Protein AF-X1UKQ1-F1 (afdb_monomer_lite)

Radius of gyration: 15.4 Å; chains: 1; bounding box: 38×21×33 Å

Organism: NCBI:txid412755

Structure (mmCIF, N/CA/C/O backbone):
data_AF-X1UKQ1-F1
#
_entry.id   AF-X1UKQ1-F1
#
loop_
_atom_site.group_PDB
_atom_site.id
_atom_site.type_symbol
_atom_site.label_atom_id
_atom_site.label_alt_id
_atom_site.label_comp_id
_atom_site.label_asym_id
_atom_site.label_entity_id
_atom_site.label_seq_id
_atom_site.pdbx_PDB_ins_code
_atom_site.Cartn_x
_atom_site.Cartn_y
_atom_site.Cartn_z
_atom_site.occupancy
_atom_site.B_iso_or_equiv
_atom_site.auth_seq_id
_atom_site.auth_comp_id
_atom_site.auth_asym_id
_atom_site.auth_atom_id
_atom_site.pdbx_PDB_model_num
ATOM 1 N N . GLY A 1 1 ? 21.579 4.018 -1.109 1.00 50.59 1 GLY A N 1
ATOM 2 C CA . GLY A 1 1 ? 20.730 3.866 0.090 1.00 50.59 1 GLY A CA 1
ATOM 3 C C . GLY A 1 1 ? 19.326 3.507 -0.343 1.00 50.59 1 GLY A C 1
ATOM 4 O O . GLY A 1 1 ? 18.986 3.796 -1.485 1.00 50.59 1 GLY A O 1
ATOM 5 N N . ALA A 1 2 ? 18.535 2.865 0.516 1.00 64.31 2 ALA A N 1
ATOM 6 C CA . ALA A 1 2 ? 17.119 2.643 0.229 1.00 64.31 2 ALA A CA 1
ATOM 7 C C . ALA A 1 2 ? 16.385 3.994 0.240 1.00 64.31 2 ALA A C 1
ATOM 9 O O . ALA A 1 2 ? 16.560 4.782 1.168 1.00 64.31 2 ALA A O 1
ATOM 10 N N . LEU A 1 3 ? 15.617 4.281 -0.810 1.00 68.88 3 LEU A N 1
ATOM 11 C CA . LEU A 1 3 ? 14.764 5.463 -0.859 1.00 68.88 3 LEU A CA 1
ATOM 12 C C . LEU A 1 3 ? 13.458 5.129 -0.134 1.00 68.88 3 LEU A C 1
ATOM 14 O O . LEU A 1 3 ? 12.666 4.337 -0.637 1.00 68.88 3 LEU A O 1
ATOM 18 N N . ILE A 1 4 ? 13.257 5.715 1.044 1.00 80.12 4 ILE A N 1
ATOM 19 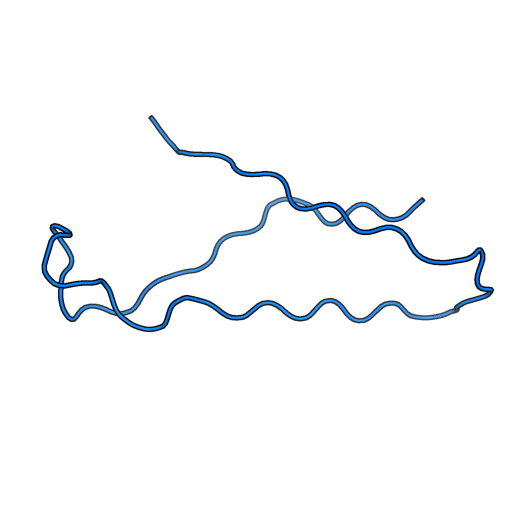C CA . ILE A 1 4 ? 11.998 5.624 1.789 1.00 80.12 4 ILE A CA 1
ATOM 20 C C . ILE A 1 4 ? 11.156 6.842 1.418 1.00 80.12 4 ILE A C 1
ATOM 22 O O . ILE A 1 4 ? 11.666 7.964 1.372 1.00 80.12 4 ILE A O 1
ATOM 26 N N . LYS A 1 5 ? 9.878 6.618 1.110 1.00 84.62 5 LYS A N 1
ATOM 27 C CA . LYS A 1 5 ? 8.936 7.683 0.771 1.00 84.62 5 LYS A CA 1
ATOM 28 C C . LYS A 1 5 ? 7.628 7.484 1.519 1.00 84.62 5 LYS A C 1
ATOM 30 O O . LYS A 1 5 ? 6.971 6.463 1.345 1.00 84.62 5 LYS A O 1
ATOM 35 N N . GLU A 1 6 ? 7.248 8.496 2.283 1.00 90.56 6 GLU A N 1
ATOM 36 C CA . GLU A 1 6 ? 5.989 8.531 3.020 1.00 90.56 6 GLU A CA 1
ATOM 37 C C . GLU A 1 6 ? 4.842 9.042 2.136 1.00 90.56 6 GLU A C 1
ATOM 39 O O . GLU A 1 6 ? 5.030 9.901 1.264 1.00 90.56 6 GLU A O 1
ATOM 44 N N . PHE A 1 7 ? 3.643 8.503 2.365 1.00 90.12 7 PHE A N 1
ATOM 45 C CA . PHE A 1 7 ? 2.412 8.908 1.691 1.00 90.12 7 PHE A CA 1
ATOM 46 C C . PHE A 1 7 ? 1.317 9.161 2.727 1.00 90.12 7 PHE A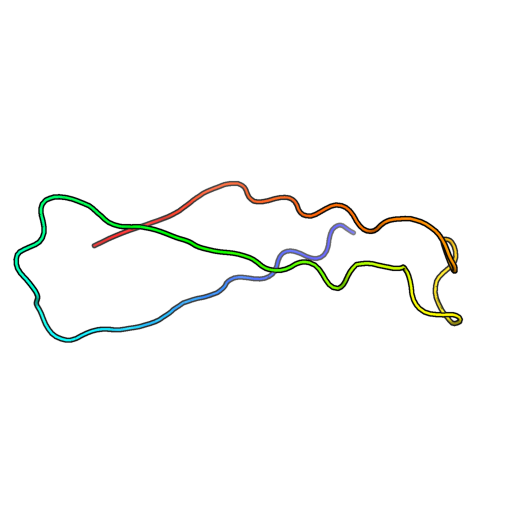 C 1
ATOM 48 O O . PHE A 1 7 ? 0.897 8.238 3.419 1.00 90.12 7 PHE A O 1
ATOM 55 N N . THR A 1 8 ? 0.809 10.394 2.773 1.00 93.75 8 THR A N 1
ATOM 56 C CA . THR A 1 8 ? -0.231 10.809 3.726 1.00 93.75 8 THR A CA 1
ATOM 57 C C . THR A 1 8 ? -1.441 11.364 2.989 1.00 93.75 8 THR A C 1
ATOM 59 O O . THR A 1 8 ? -1.311 12.065 1.982 1.00 93.75 8 THR A O 1
ATOM 62 N N . THR A 1 9 ? -2.636 11.066 3.495 1.00 93.56 9 THR A N 1
ATOM 63 C CA . THR A 1 9 ? -3.888 11.657 3.021 1.00 93.56 9 THR A CA 1
ATOM 64 C C . THR A 1 9 ? -4.794 11.965 4.205 1.00 93.56 9 THR A C 1
ATOM 66 O O . THR A 1 9 ? -4.813 11.216 5.177 1.00 93.56 9 THR A O 1
ATOM 69 N N . ASN A 1 10 ? -5.534 13.069 4.116 1.00 94.69 10 ASN A N 1
ATOM 70 C CA . ASN A 1 10 ? -6.484 13.486 5.137 1.00 94.69 10 ASN A CA 1
ATOM 71 C C . ASN A 1 10 ? -7.904 13.318 4.604 1.00 94.69 10 ASN A C 1
ATOM 73 O O . ASN A 1 10 ? -8.190 13.613 3.442 1.00 94.69 10 ASN A O 1
ATOM 77 N N . PHE A 1 11 ? -8.798 12.886 5.478 1.00 91.94 11 PHE A N 1
ATOM 78 C CA . PHE A 1 11 ? -10.227 12.779 5.228 1.00 91.94 11 PHE A CA 1
ATOM 79 C C . PHE A 1 11 ? -10.971 13.465 6.370 1.00 91.94 11 PHE A C 1
ATOM 81 O O . PHE A 1 11 ? -10.441 13.632 7.468 1.00 91.94 11 PHE A O 1
ATOM 88 N N . ASN A 1 12 ? -12.208 13.883 6.110 1.00 96.00 12 ASN A N 1
ATOM 89 C CA . ASN A 1 12 ? -13.067 14.380 7.178 1.00 96.00 12 ASN A CA 1
ATOM 90 C C . ASN A 1 12 ? -13.241 13.289 8.237 1.00 96.00 12 ASN A C 1
ATOM 92 O O . ASN A 1 12 ? -13.272 12.100 7.905 1.00 96.00 12 ASN A O 1
ATOM 96 N N . LYS A 1 13 ? -13.397 13.694 9.502 1.00 95.38 13 LYS A N 1
ATOM 97 C CA . LYS A 1 13 ? -13.672 12.760 10.596 1.00 95.38 13 LYS A CA 1
ATOM 98 C C . LYS A 1 13 ? -14.864 11.879 10.220 1.00 95.38 13 LYS A C 1
ATOM 100 O O . LYS A 1 13 ? -15.955 12.386 9.970 1.00 95.38 13 LYS A O 1
ATOM 105 N N . THR A 1 14 ? -14.618 10.579 10.134 1.00 95.38 14 THR A N 1
ATOM 106 C CA . THR A 1 14 ? -15.573 9.599 9.620 1.00 95.38 14 THR A CA 1
ATOM 107 C C . THR A 1 14 ? -15.593 8.413 10.565 1.00 95.38 14 THR A C 1
ATOM 109 O O . THR A 1 14 ? -14.554 7.796 10.794 1.00 95.38 14 THR A O 1
ATOM 112 N N . ASP A 1 15 ? -16.769 8.070 11.081 1.00 96.25 15 ASP A N 1
ATOM 113 C CA . ASP A 1 15 ? -16.940 6.847 11.857 1.00 96.25 15 ASP A CA 1
ATOM 114 C C . ASP A 1 15 ? -16.897 5.648 10.902 1.00 96.25 15 ASP A C 1
ATOM 116 O O . ASP A 1 15 ? -17.776 5.468 10.055 1.00 96.25 15 ASP A O 1
ATOM 120 N N . ALA A 1 16 ? -15.849 4.833 11.006 1.00 95.25 16 ALA A N 1
ATOM 121 C CA . ALA A 1 16 ? -15.627 3.694 10.125 1.00 95.25 16 ALA A CA 1
ATOM 122 C C . ALA A 1 16 ? -15.195 2.455 10.913 1.00 95.25 16 ALA A C 1
ATOM 124 O O . ALA A 1 16 ? -14.365 2.520 11.814 1.00 95.25 16 ALA A O 1
ATOM 125 N N . ARG A 1 17 ? -15.733 1.292 10.527 1.00 96.12 17 ARG A N 1
ATOM 126 C CA . ARG A 1 17 ? -15.306 -0.018 11.050 1.00 96.12 17 ARG A CA 1
ATOM 127 C C . ARG A 1 17 ? -14.161 -0.633 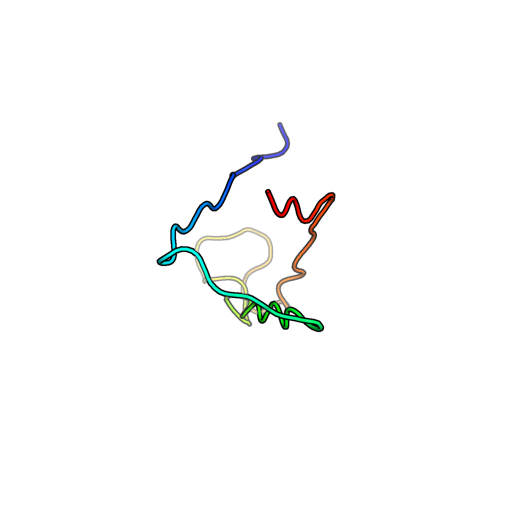10.242 1.00 96.12 17 ARG A C 1
ATOM 129 O O 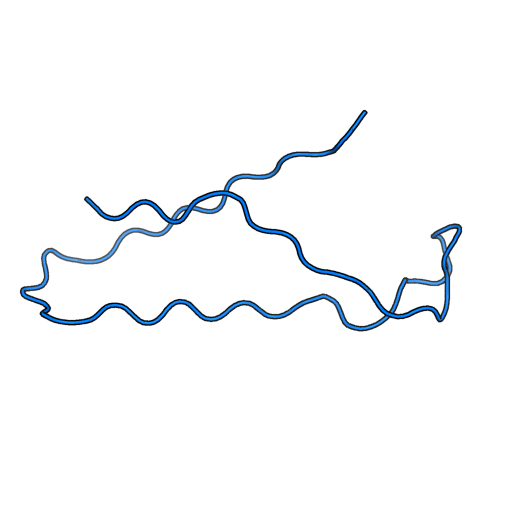. ARG A 1 17 ? -13.428 -1.472 10.754 1.00 96.12 17 ARG A O 1
ATOM 136 N N . TYR A 1 18 ? -14.033 -0.249 8.973 1.00 96.50 18 TYR A N 1
ATOM 137 C CA . TYR A 1 18 ? -13.076 -0.834 8.041 1.00 96.50 18 TYR A CA 1
ATOM 138 C C . TYR A 1 18 ? -12.431 0.245 7.183 1.00 96.50 18 TYR A C 1
ATOM 140 O O . TYR A 1 18 ? -13.118 1.127 6.668 1.00 96.50 18 TYR A O 1
ATOM 148 N N . VAL A 1 19 ? -11.125 0.109 6.964 1.00 94.25 19 VAL A N 1
ATOM 149 C CA . VAL A 1 19 ? -10.346 0.954 6.056 1.00 94.25 19 VAL A CA 1
ATOM 150 C C . VAL A 1 19 ? -9.718 0.060 4.994 1.00 94.25 19 VAL A C 1
ATOM 152 O O . VAL A 1 19 ? -9.039 -0.914 5.314 1.00 94.25 19 VAL A O 1
ATOM 155 N N . ARG A 1 20 ? -9.960 0.369 3.714 1.00 95.06 20 ARG A N 1
ATOM 156 C CA . ARG A 1 20 ? -9.324 -0.331 2.590 1.00 95.06 20 ARG A CA 1
ATOM 157 C C . ARG A 1 20 ? -8.266 0.555 1.953 1.00 95.06 20 ARG A C 1
ATOM 159 O O . ARG A 1 20 ? -8.603 1.526 1.283 1.00 95.06 20 ARG A O 1
ATOM 166 N N . VAL A 1 21 ? -7.012 0.137 2.059 1.00 93.75 21 VAL A N 1
ATOM 167 C CA . VAL A 1 21 ? -5.887 0.758 1.355 1.00 93.75 21 VAL A CA 1
ATOM 168 C C . VAL A 1 21 ? -5.643 0.015 0.042 1.00 93.75 21 VAL A C 1
ATOM 170 O O . VAL A 1 21 ? -5.611 -1.215 0.005 1.00 93.75 21 VAL A O 1
ATOM 173 N N . LYS A 1 22 ? -5.515 0.756 -1.062 1.00 93.00 22 LYS A N 1
ATOM 174 C CA . LYS A 1 22 ? -5.158 0.219 -2.381 1.00 93.00 22 LYS A CA 1
ATOM 175 C C . LYS A 1 22 ? -3.909 0.916 -2.876 1.00 93.00 22 LYS A C 1
ATOM 177 O O . LYS A 1 22 ? -3.877 2.141 -2.921 1.00 93.00 22 LYS A O 1
ATOM 182 N N . VAL A 1 23 ? -2.942 0.135 -3.337 1.00 89.94 23 VAL A N 1
ATOM 183 C CA . VAL A 1 23 ? -1.715 0.661 -3.930 1.00 89.94 23 VAL A CA 1
ATOM 184 C C . VAL A 1 23 ? -1.555 0.093 -5.333 1.00 89.94 23 VAL A C 1
ATOM 186 O O . VAL A 1 23 ? -1.877 -1.068 -5.584 1.00 89.94 23 VAL A O 1
ATOM 189 N N . LYS A 1 24 ? -1.080 0.925 -6.261 1.00 89.62 24 LYS A N 1
ATOM 190 C CA . LYS A 1 24 ? -0.754 0.529 -7.630 1.00 89.62 24 LYS A CA 1
ATOM 191 C C . LYS A 1 24 ? 0.744 0.721 -7.841 1.00 89.62 24 LYS A C 1
ATOM 193 O O . LYS A 1 24 ? 1.239 1.833 -7.684 1.00 89.62 24 LYS A O 1
ATOM 198 N N . SER A 1 25 ? 1.457 -0.351 -8.189 1.00 88.81 25 SER A N 1
ATOM 199 C CA . SER A 1 25 ? 2.857 -0.235 -8.603 1.00 88.81 25 SER A CA 1
ATOM 200 C C . SER A 1 25 ? 2.949 0.362 -10.011 1.00 88.81 25 SER A C 1
ATOM 202 O O . SER A 1 25 ? 1.982 0.351 -10.777 1.00 88.81 25 SER A O 1
ATOM 204 N N . VAL A 1 26 ? 4.134 0.843 -10.383 1.00 87.00 26 VAL A N 1
ATOM 205 C CA . VAL A 1 26 ? 4.419 1.309 -11.754 1.00 87.00 26 VAL A CA 1
ATOM 206 C C . VAL A 1 26 ? 4.413 0.170 -12.790 1.00 87.00 26 VAL A C 1
ATOM 208 O O . VAL A 1 26 ? 4.490 0.418 -13.987 1.00 87.00 26 VAL A O 1
ATOM 211 N N . GLY A 1 27 ? 4.270 -1.082 -12.345 1.00 90.88 27 GLY A N 1
ATOM 212 C CA . GLY A 1 27 ? 4.147 -2.261 -13.195 1.00 90.88 27 GLY A CA 1
ATOM 213 C C . GLY A 1 27 ? 5.491 -2.762 -13.708 1.00 90.88 27 GLY A C 1
ATOM 214 O O . GLY A 1 27 ? 5.971 -3.800 -13.249 1.00 90.88 27 GLY A O 1
ATOM 215 N N . VAL A 1 28 ? 6.089 -2.028 -14.644 1.00 93.44 28 VAL A N 1
ATOM 216 C CA . VAL A 1 28 ? 7.322 -2.417 -15.344 1.00 93.44 28 VAL A CA 1
ATOM 217 C C . VAL A 1 28 ? 8.413 -1.383 -15.091 1.00 93.44 28 VAL A C 1
ATOM 219 O O . VAL A 1 28 ? 8.140 -0.184 -15.017 1.00 93.44 28 VAL A O 1
ATOM 222 N N . CYS A 1 29 ? 9.648 -1.852 -14.931 1.00 93.44 29 CYS A N 1
ATOM 223 C CA . CYS A 1 29 ? 10.804 -0.979 -14.789 1.00 93.44 29 CYS A CA 1
ATOM 224 C C . CYS A 1 29 ? 10.998 -0.159 -16.075 1.00 93.44 29 CYS A C 1
ATOM 226 O O . CYS A 1 29 ? 11.062 -0.756 -17.153 1.00 93.44 29 CYS A O 1
ATOM 228 N N . PRO A 1 30 ? 11.135 1.171 -15.973 1.00 90.50 30 PRO A N 1
ATOM 229 C CA . PRO A 1 30 ? 11.354 2.028 -17.132 1.00 90.50 30 PRO A CA 1
ATOM 230 C C . PRO A 1 30 ? 12.741 1.805 -17.751 1.00 90.50 30 PRO A C 1
ATOM 232 O O . PRO A 1 30 ? 13.662 1.347 -17.074 1.00 90.50 30 PRO A O 1
ATOM 235 N N . ASP A 1 31 ? 12.898 2.193 -19.018 1.00 94.31 31 ASP A N 1
ATOM 236 C CA . ASP A 1 31 ? 14.086 1.902 -19.843 1.00 94.31 31 ASP A CA 1
ATOM 237 C C . ASP A 1 31 ? 15.401 2.467 -19.292 1.00 94.31 31 ASP A C 1
ATOM 239 O O . ASP A 1 31 ? 16.476 1.935 -19.550 1.00 94.31 31 ASP A O 1
ATOM 243 N N . TRP A 1 32 ? 15.328 3.542 -18.508 1.00 92.00 32 TRP A N 1
ATOM 244 C CA . TRP A 1 32 ? 16.496 4.166 -17.888 1.00 92.00 32 TRP A CA 1
ATOM 245 C C . TRP A 1 32 ? 16.977 3.442 -16.619 1.00 92.00 32 TRP A C 1
ATOM 247 O O . TRP A 1 32 ? 18.025 3.794 -16.077 1.00 92.00 32 TRP A O 1
ATOM 257 N N . HIS A 1 33 ? 16.227 2.461 -16.106 1.00 90.00 33 HIS A N 1
ATOM 258 C CA . HIS A 1 33 ? 16.562 1.732 -14.883 1.00 90.00 33 HIS A CA 1
ATOM 259 C C . HIS A 1 33 ? 17.333 0.442 -15.197 1.00 90.00 33 HIS A C 1
ATOM 261 O O . HIS A 1 33 ? 17.041 -0.253 -16.164 1.00 90.00 33 HIS A O 1
ATOM 267 N N . THR A 1 34 ? 18.270 0.045 -14.333 1.00 89.12 34 THR A N 1
ATOM 268 C CA . THR A 1 34 ? 19.101 -1.166 -14.517 1.00 89.12 34 THR A CA 1
ATOM 269 C C . THR A 1 34 ? 18.298 -2.467 -14.629 1.00 89.12 34 THR A C 1
ATOM 271 O O . THR A 1 34 ? 18.776 -3.443 -15.195 1.00 89.12 34 THR A O 1
ATOM 274 N N . GLY A 1 35 ? 17.071 -2.480 -14.105 1.00 89.75 35 GLY A N 1
ATOM 275 C CA . GLY A 1 35 ? 16.116 -3.586 -14.221 1.00 89.75 35 GLY A CA 1
ATOM 276 C C . GLY A 1 35 ? 15.064 -3.427 -15.325 1.00 89.75 35 GLY A C 1
ATOM 277 O O . GLY A 1 35 ? 13.995 -4.019 -15.177 1.00 89.75 35 GLY A O 1
ATOM 278 N N . ALA A 1 36 ? 15.301 -2.588 -16.345 1.00 95.25 36 ALA A N 1
ATOM 279 C CA . ALA A 1 36 ? 14.367 -2.268 -17.434 1.00 95.25 36 ALA A CA 1
ATOM 280 C C . ALA A 1 36 ? 13.640 -3.500 -18.004 1.00 95.25 36 ALA A C 1
ATOM 282 O O . ALA A 1 36 ? 14.226 -4.571 -18.171 1.00 95.25 36 ALA A O 1
ATOM 283 N N . GLY A 1 37 ? 12.337 -3.361 -18.264 1.00 93.44 37 GLY A N 1
ATOM 284 C CA . GLY A 1 37 ? 11.482 -4.455 -18.751 1.00 93.44 37 GLY A CA 1
ATOM 285 C C . GLY A 1 37 ? 11.104 -5.504 -17.693 1.00 93.44 37 GLY A C 1
ATOM 286 O O . GLY A 1 37 ? 10.185 -6.295 -17.907 1.00 93.44 37 GLY A O 1
ATOM 287 N N . GLY A 1 38 ? 11.755 -5.498 -16.526 1.00 93.12 38 GLY A N 1
ATOM 288 C CA . GLY A 1 38 ? 11.413 -6.348 -15.390 1.00 93.12 38 GLY A CA 1
ATOM 289 C C . GLY A 1 38 ? 10.160 -5.889 -14.638 1.00 93.12 38 GLY A C 1
ATOM 290 O O . GLY A 1 38 ? 9.735 -4.735 -14.724 1.00 93.12 38 GLY A O 1
ATOM 291 N N . LYS A 1 39 ? 9.573 -6.801 -13.852 1.00 91.50 39 LYS A N 1
ATOM 292 C CA . LYS A 1 39 ? 8.462 -6.476 -12.944 1.00 91.50 39 LYS A CA 1
ATOM 293 C C . LYS A 1 39 ? 8.949 -5.608 -11.787 1.00 91.50 39 LYS A C 1
ATOM 295 O O . LYS A 1 39 ? 9.987 -5.895 -11.191 1.00 91.50 39 LYS A O 1
ATOM 300 N N . VAL A 1 40 ? 8.151 -4.608 -11.422 1.00 91.12 40 VAL A N 1
ATOM 301 C CA . VAL A 1 40 ? 8.410 -3.772 -10.245 1.00 91.12 40 VAL A CA 1
ATOM 302 C C . VAL A 1 40 ? 7.687 -4.322 -9.026 1.00 91.12 40 VAL A C 1
ATOM 304 O O . VAL A 1 40 ? 6.470 -4.527 -9.038 1.00 91.12 40 VAL A O 1
ATOM 307 N N . TRP A 1 41 ? 8.452 -4.503 -7.955 1.00 87.81 41 TRP A N 1
ATOM 308 C CA . TRP A 1 41 ? 7.952 -4.885 -6.644 1.00 87.81 41 TRP A CA 1
ATOM 309 C C . TRP A 1 41 ? 7.599 -3.648 -5.827 1.00 87.81 41 TRP A C 1
ATOM 311 O O . TRP A 1 41 ? 8.299 -2.638 -5.874 1.00 87.81 41 TRP A O 1
ATOM 321 N N . LEU A 1 42 ? 6.507 -3.741 -5.076 1.00 88.88 42 LEU A N 1
ATOM 322 C CA . LEU A 1 42 ? 6.095 -2.717 -4.131 1.00 88.88 42 LEU A CA 1
ATOM 323 C C . LEU A 1 42 ? 6.258 -3.263 -2.720 1.00 88.88 42 LEU A C 1
ATOM 325 O O . LEU A 1 42 ? 5.753 -4.342 -2.418 1.00 88.88 42 LEU A O 1
ATOM 329 N N . PHE A 1 43 ? 6.941 -2.498 -1.880 1.00 89.56 43 PHE A N 1
ATOM 330 C CA . PHE A 1 43 ? 7.135 -2.804 -0.471 1.00 89.56 43 PHE A CA 1
ATOM 331 C C . PHE A 1 43 ? 6.505 -1.692 0.362 1.00 89.56 43 PHE A C 1
ATOM 333 O O . PHE A 1 43 ? 6.584 -0.520 -0.001 1.00 89.56 43 PHE A O 1
ATOM 340 N N . CYS A 1 44 ? 5.857 -2.085 1.451 1.00 91.69 44 CYS A N 1
ATOM 341 C CA . CYS A 1 44 ? 5.277 -1.203 2.452 1.00 91.69 44 CYS A CA 1
ATOM 342 C C . CYS A 1 44 ? 5.577 -1.830 3.810 1.00 91.69 44 CYS A C 1
ATOM 344 O O . CYS A 1 44 ? 5.456 -3.047 3.968 1.00 91.69 44 CYS A O 1
ATOM 346 N N . ASP A 1 45 ? 6.027 -1.003 4.735 1.00 92.38 45 ASP A N 1
ATOM 347 C CA . ASP A 1 45 ? 6.328 -1.347 6.115 1.00 92.38 45 ASP A CA 1
ATOM 348 C C . ASP A 1 45 ? 5.085 -1.196 6.995 1.00 92.38 45 ASP A C 1
ATOM 350 O O . ASP A 1 45 ? 4.618 -2.184 7.563 1.00 92.38 45 ASP A O 1
ATOM 354 N N . GLU A 1 46 ? 4.516 0.008 7.065 1.00 94.56 46 GLU A N 1
ATOM 355 C CA . GLU A 1 46 ? 3.457 0.338 8.011 1.00 94.56 46 GLU A CA 1
ATOM 356 C C . GLU A 1 46 ? 2.331 1.168 7.377 1.00 94.56 46 GLU A C 1
ATOM 358 O O . GLU A 1 46 ? 2.536 2.014 6.507 1.00 94.56 46 GLU A O 1
ATOM 363 N 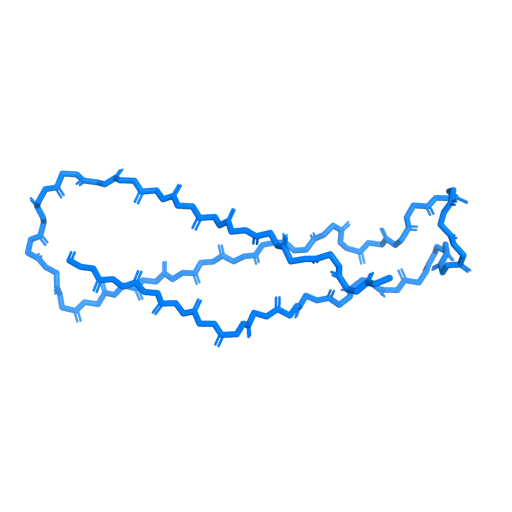N . ILE A 1 47 ? 1.103 0.909 7.835 1.00 94.62 47 ILE A N 1
ATOM 364 C CA . ILE A 1 47 ? -0.086 1.702 7.519 1.00 94.62 47 ILE A CA 1
ATOM 365 C C . ILE A 1 47 ? -0.598 2.280 8.834 1.00 94.62 47 ILE A C 1
ATOM 367 O O . ILE A 1 47 ? -1.092 1.541 9.685 1.00 94.62 47 ILE A O 1
ATOM 371 N N . GLN A 1 48 ? -0.509 3.599 8.976 1.00 94.94 48 GLN A N 1
ATOM 372 C CA . GLN A 1 48 ? -0.930 4.320 10.174 1.00 94.94 48 GLN A CA 1
ATOM 373 C C . GLN A 1 48 ? -2.278 5.015 9.932 1.00 94.94 48 GLN A C 1
ATOM 375 O O . GLN A 1 48 ? -2.475 5.671 8.908 1.00 94.94 48 GLN A O 1
ATOM 380 N N . ILE A 1 49 ? -3.222 4.842 10.861 1.00 93.31 49 ILE A N 1
ATOM 381 C CA . ILE A 1 49 ? -4.561 5.451 10.838 1.00 93.31 49 ILE A CA 1
ATOM 382 C C . ILE A 1 49 ? -4.800 6.063 12.221 1.00 93.31 49 ILE A C 1
ATOM 384 O O . ILE A 1 49 ? -4.629 5.369 13.225 1.00 93.31 49 ILE A O 1
ATOM 388 N N . TYR A 1 50 ? -5.187 7.339 12.252 1.00 90.56 50 TYR A N 1
ATOM 389 C CA . TYR A 1 50 ? -5.385 8.146 13.460 1.00 90.56 50 TYR A CA 1
ATOM 390 C C . TYR A 1 50 ? -6.821 8.659 13.565 1.00 90.56 50 TYR A C 1
ATOM 392 O O . TYR A 1 50 ? -7.429 8.919 12.499 1.00 90.56 50 TYR A O 1
#

Foldseek 3Di:
DDDDDDDDDDDPDDDDPDDDDDDDDPQADPPVDPRGRDGDDDDDDDDDDD

pLDDT: mean 90.23, std 8.18, r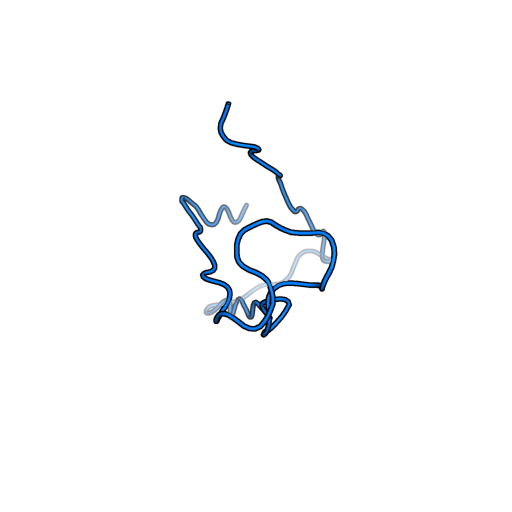ange [50.59, 96.5]

Secondary structure (DSSP, 8-state):
----------------S----------B--TTSTTTTSBPP---------

Sequence (50 aa):
GALIKEFTTNFNKTDARYVRVKVKSVGVCPDWHTGAGGKVWLFCDEIQIY